Protein AF-A8ZZS5-F1 (afdb_monomer_lite)

Foldseek 3Di:
DPDQDPVNLVVCVVVVHDPDPPVDDPLQVVVLVVVQVVLVVVVWDKDADPDDPQAARMWTDDPRAIEREHEDAPPDPVVVNQVSCVVVPHPYYHYHYSDPVRVVVVVVVD

Radius of gyration: 16.13 Å; chains: 1; bounding box: 31×29×48 Å

Secondary structure (DSSP, 8-state):
--S--HHHHHHHHHTT------SS-HHHHHHHHHHHHHHHHTT-EEEE-SS-BTB-SEEEEETTEEEEEEEE-SSS-HHHHHHHHHHTT-SEEEEEESSHHHHHHHHHH-

Sequence (110 aa):
MYDLTQKGRLVLRDLGYDAENKSEGIVHKFWKNKVAEDYRAKGYDVEVEAYINGRPDIIARKDGKSIAVEIETGK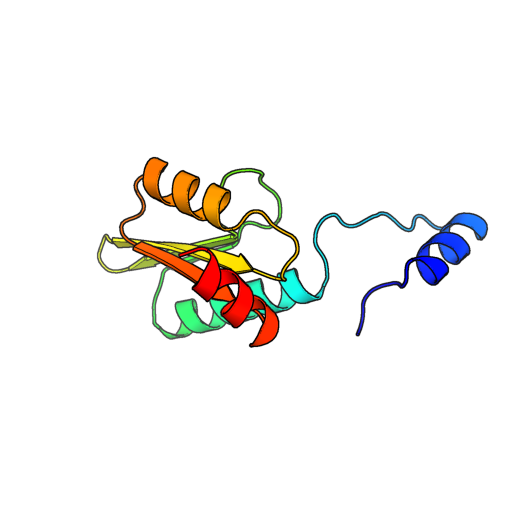SDFMHNIQRAIDAGFDEVVCVATNERVERKMRKEV

pLDDT: mean 86.45, std 12.54, range [47.66, 98.19]

Organism: Desulfosudis oleivorans (strain DSM 6200 / JCM 39069 / Hxd3) (NCBI:txid96561)

Structure (mmCIF, N/CA/C/O backbone):
data_AF-A8ZZS5-F1
#
_entry.id   AF-A8ZZS5-F1
#
loop_
_atom_site.group_PDB
_atom_site.id
_atom_site.type_symbol
_atom_site.label_atom_id
_atom_site.label_alt_id
_atom_site.label_comp_id
_atom_site.label_asym_id
_atom_site.label_entity_id
_atom_site.label_seq_id
_atom_site.pdbx_PDB_ins_code
_atom_site.Cartn_x
_atom_site.Cartn_y
_atom_site.Cartn_z
_atom_site.occupancy
_atom_site.B_iso_or_equiv
_atom_site.auth_seq_id
_atom_site.auth_comp_id
_atom_site.auth_asym_id
_atom_site.auth_atom_id
_atom_site.pdbx_PDB_model_num
ATOM 1 N N . MET A 1 1 ? 17.790 -8.318 -9.997 1.00 50.94 1 MET A N 1
ATOM 2 C CA . MET A 1 1 ? 16.514 -7.569 -10.032 1.00 50.94 1 MET A CA 1
ATOM 3 C C . MET A 1 1 ? 15.723 -8.086 -11.227 1.00 50.94 1 MET A C 1
ATOM 5 O O . MET A 1 1 ? 16.218 -7.968 -12.336 1.00 50.94 1 MET A O 1
ATOM 9 N N . TYR A 1 2 ? 14.582 -8.742 -10.998 1.00 65.00 2 TYR A N 1
ATOM 10 C CA . TYR A 1 2 ? 13.826 -9.514 -12.005 1.00 65.00 2 TYR A CA 1
ATOM 11 C C . TYR A 1 2 ? 12.786 -8.671 -12.771 1.00 65.00 2 TYR A C 1
ATOM 13 O O . TYR A 1 2 ? 11.673 -9.123 -13.013 1.00 65.00 2 TYR A O 1
ATOM 21 N N . ASP A 1 3 ? 13.118 -7.426 -13.112 1.00 66.38 3 ASP A N 1
ATOM 22 C CA . ASP A 1 3 ? 12.278 -6.593 -13.983 1.00 66.38 3 ASP A CA 1
ATOM 23 C C . ASP A 1 3 ? 12.998 -6.401 -15.318 1.00 66.38 3 ASP A C 1
ATOM 25 O O . ASP A 1 3 ? 14.233 -6.401 -15.370 1.00 66.38 3 ASP A O 1
ATOM 29 N N . LEU A 1 4 ? 12.242 -6.216 -16.398 1.00 70.12 4 LEU A N 1
ATOM 30 C CA . LEU A 1 4 ? 12.848 -5.904 -17.685 1.00 70.12 4 LEU A CA 1
ATOM 31 C C . LEU A 1 4 ? 13.578 -4.564 -17.575 1.00 70.12 4 LEU A C 1
ATOM 33 O O . LEU A 1 4 ? 13.010 -3.540 -17.187 1.00 70.12 4 LEU A O 1
ATOM 37 N N . THR A 1 5 ? 14.857 -4.540 -17.934 1.00 77.12 5 THR A N 1
ATOM 38 C CA . THR A 1 5 ? 15.568 -3.264 -18.044 1.00 77.12 5 THR A CA 1
ATOM 39 C C . THR A 1 5 ? 14.937 -2.432 -19.159 1.00 77.12 5 THR A C 1
ATOM 41 O O . THR A 1 5 ? 14.333 -2.972 -20.085 1.00 77.12 5 THR A O 1
ATOM 44 N N . GLN A 1 6 ? 15.089 -1.107 -19.110 1.00 71.75 6 GLN A N 1
ATOM 45 C CA . GLN A 1 6 ? 14.600 -0.235 -20.183 1.00 71.75 6 GLN A CA 1
ATOM 46 C C . GLN A 1 6 ? 15.165 -0.654 -21.551 1.00 71.75 6 GLN A C 1
ATOM 48 O O . GLN A 1 6 ? 14.420 -0.737 -22.522 1.00 71.75 6 GLN A O 1
ATOM 53 N N . LYS A 1 7 ? 16.456 -1.016 -21.601 1.00 79.19 7 LYS A N 1
ATOM 54 C CA . LYS A 1 7 ? 17.093 -1.576 -22.802 1.00 79.19 7 LYS A CA 1
ATOM 55 C C . LYS A 1 7 ? 16.439 -2.890 -23.240 1.00 79.19 7 LYS A C 1
ATOM 57 O O . LYS A 1 7 ? 16.130 -3.035 -24.413 1.00 79.19 7 LYS A O 1
ATOM 62 N N . GLY A 1 8 ? 16.169 -3.808 -22.311 1.00 81.00 8 GLY A N 1
ATOM 63 C CA . GLY A 1 8 ? 15.477 -5.066 -22.610 1.00 81.00 8 GLY A CA 1
ATOM 64 C C . GLY A 1 8 ? 14.066 -4.864 -23.173 1.00 81.00 8 GLY A C 1
ATOM 65 O O . GLY A 1 8 ? 13.689 -5.551 -24.115 1.00 81.00 8 GLY A O 1
ATOM 66 N N . ARG A 1 9 ? 13.306 -3.883 -22.662 1.00 81.62 9 ARG A N 1
ATOM 67 C CA . ARG A 1 9 ? 11.980 -3.534 -23.213 1.00 81.62 9 ARG A CA 1
ATOM 68 C C . ARG A 1 9 ? 12.077 -2.981 -24.631 1.00 81.62 9 ARG A C 1
ATOM 70 O O . ARG A 1 9 ? 11.265 -3.351 -25.468 1.00 81.62 9 ARG A O 1
ATOM 77 N N . LEU A 1 10 ? 13.055 -2.112 -24.897 1.00 81.81 10 LEU A N 1
ATOM 78 C CA . LEU A 1 10 ? 13.278 -1.565 -26.239 1.00 81.81 10 LEU A CA 1
ATOM 79 C C . LEU A 1 10 ? 13.612 -2.674 -27.241 1.00 81.81 10 LEU A C 1
ATOM 81 O O . LEU A 1 10 ? 13.009 -2.714 -28.305 1.00 81.81 10 LEU A O 1
ATOM 85 N N . VAL A 1 11 ? 14.493 -3.607 -26.866 1.00 89.12 11 VAL A N 1
ATOM 86 C CA . VAL A 1 11 ? 14.841 -4.768 -27.703 1.00 89.12 11 VAL A CA 1
ATOM 87 C C . VAL A 1 11 ? 13.622 -5.656 -27.971 1.00 89.12 11 VAL A C 1
ATOM 89 O O . VAL A 1 11 ? 13.402 -6.059 -29.104 1.00 89.12 11 VAL A O 1
ATOM 92 N N . LEU A 1 12 ? 12.797 -5.943 -26.959 1.00 86.19 12 LEU A N 1
ATOM 93 C CA . LEU A 1 12 ? 11.589 -6.756 -27.152 1.00 86.19 12 LEU A CA 1
ATOM 94 C C . LEU A 1 12 ? 10.573 -6.090 -28.091 1.00 86.19 12 LEU A C 1
ATOM 96 O O . LEU A 1 12 ? 10.004 -6.777 -28.934 1.00 86.19 12 LEU A O 1
ATOM 100 N N . ARG A 1 13 ? 10.393 -4.767 -27.988 1.00 84.31 13 ARG A N 1
ATOM 101 C CA . ARG A 1 13 ? 9.523 -4.005 -28.900 1.00 84.31 13 ARG A CA 1
ATOM 102 C C . ARG A 1 13 ? 10.035 -4.023 -30.335 1.00 84.31 13 ARG A C 1
ATOM 104 O O . ARG A 1 13 ? 9.241 -4.193 -31.250 1.00 84.31 13 ARG A O 1
ATOM 111 N N . ASP A 1 14 ? 11.345 -3.876 -30.520 1.00 88.00 14 ASP A N 1
ATOM 112 C CA . ASP A 1 14 ? 11.987 -3.932 -31.839 1.00 88.00 14 ASP A CA 1
ATOM 113 C C . ASP A 1 14 ? 11.815 -5.312 -32.500 1.00 88.00 14 ASP A C 1
ATOM 115 O O . ASP A 1 14 ? 11.598 -5.425 -33.702 1.00 88.00 14 ASP A O 1
ATOM 119 N N . LEU A 1 15 ? 11.796 -6.370 -31.685 1.00 89.50 15 LEU A N 1
ATOM 120 C CA . LEU A 1 15 ? 11.509 -7.743 -32.109 1.00 89.50 15 LEU A CA 1
ATOM 121 C C . LEU A 1 15 ? 10.008 -8.035 -32.322 1.00 89.50 15 LEU A C 1
ATOM 123 O O . LEU A 1 15 ? 9.643 -9.184 -32.563 1.00 89.50 15 LEU A O 1
ATOM 127 N N . GLY A 1 16 ? 9.135 -7.027 -32.225 1.00 86.44 16 GLY A N 1
ATOM 128 C CA . GLY A 1 16 ? 7.691 -7.162 -32.440 1.00 86.44 16 GLY A CA 1
ATOM 129 C C . GLY A 1 16 ? 6.917 -7.761 -31.263 1.00 86.44 16 GLY A C 1
ATOM 130 O O . GLY A 1 16 ? 5.733 -8.062 -31.408 1.00 86.44 16 GLY A O 1
ATOM 131 N N . TYR A 1 17 ? 7.551 -7.934 -30.099 1.00 84.56 17 TYR A N 1
ATOM 132 C CA . TYR A 1 17 ? 6.865 -8.372 -28.887 1.00 84.56 17 TYR A CA 1
ATOM 133 C C . TYR A 1 17 ? 6.263 -7.186 -28.142 1.00 84.56 17 TYR A C 1
ATOM 135 O O . TYR A 1 17 ? 6.882 -6.127 -27.997 1.00 84.56 17 TYR A O 1
ATOM 143 N N . ASP A 1 18 ? 5.077 -7.400 -27.580 1.00 72.31 18 A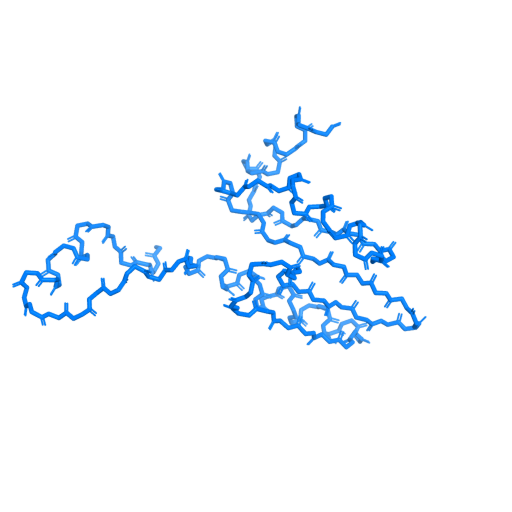SP A N 1
ATOM 144 C CA . ASP A 1 18 ? 4.476 -6.432 -26.678 1.00 72.31 18 ASP A CA 1
ATOM 145 C C . ASP A 1 18 ? 5.195 -6.452 -25.319 1.00 72.31 18 ASP A C 1
ATOM 147 O O . ASP A 1 18 ? 5.012 -7.340 -24.482 1.00 72.31 18 ASP A O 1
ATOM 151 N N . ALA A 1 19 ? 6.079 -5.475 -25.119 1.00 69.12 19 ALA A N 1
ATOM 152 C CA . ALA A 1 19 ? 6.713 -5.199 -23.837 1.00 69.12 19 ALA A CA 1
ATOM 153 C C . ALA A 1 19 ? 6.069 -3.959 -23.212 1.00 69.12 19 ALA A C 1
ATOM 155 O O . ALA A 1 19 ? 6.652 -2.860 -23.204 1.00 69.12 19 ALA A O 1
ATOM 156 N N . GLU A 1 20 ? 4.851 -4.143 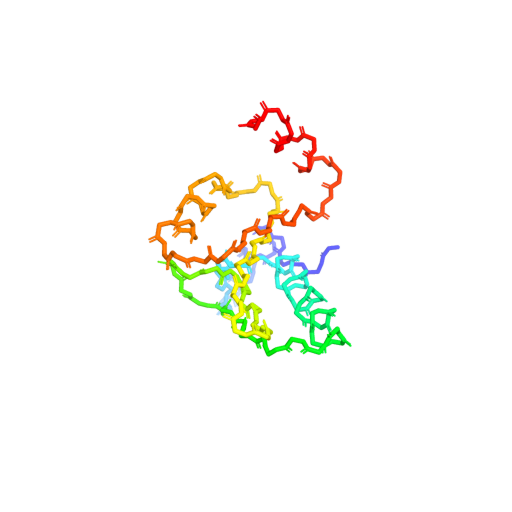-22.702 1.00 59.22 20 GLU A N 1
ATOM 157 C CA . GLU A 1 20 ? 4.112 -3.114 -21.980 1.00 59.22 20 GLU A CA 1
ATOM 158 C C . GLU A 1 20 ? 4.951 -2.517 -20.841 1.00 59.22 20 GLU A C 1
ATOM 160 O O . GLU A 1 20 ? 5.688 -3.193 -20.106 1.00 59.22 20 GLU A O 1
ATOM 165 N N . ASN A 1 21 ? 4.805 -1.206 -20.658 1.00 55.97 21 ASN A N 1
ATOM 166 C CA . ASN A 1 21 ? 5.235 -0.562 -19.429 1.00 55.97 21 ASN A CA 1
ATOM 167 C C . ASN A 1 21 ? 4.221 -0.932 -18.347 1.00 55.97 21 ASN A C 1
ATOM 169 O O . ASN A 1 21 ? 3.252 -0.206 -18.146 1.00 55.97 21 ASN A O 1
ATOM 173 N N . LYS A 1 22 ? 4.429 -2.052 -17.644 1.00 54.75 22 LYS A N 1
ATOM 174 C CA . LYS A 1 22 ? 3.693 -2.282 -16.396 1.00 54.75 22 LYS A CA 1
ATOM 175 C C . LYS A 1 22 ? 3.940 -1.070 -15.495 1.00 54.75 22 LYS A C 1
ATOM 177 O O . LYS A 1 22 ? 5.090 -0.778 -15.168 1.00 54.75 22 LYS A O 1
ATOM 182 N N . SER A 1 23 ? 2.868 -0.354 -15.160 1.00 57.47 23 SER A N 1
ATOM 183 C CA . SER A 1 23 ? 2.895 0.842 -14.307 1.00 57.47 23 SER A CA 1
ATOM 184 C C . SER A 1 23 ? 3.507 0.537 -12.939 1.00 57.47 23 SER A C 1
ATOM 186 O O . SER A 1 23 ? 4.232 1.350 -12.374 1.00 57.47 23 SER A O 1
ATOM 188 N N . GLU A 1 24 ? 3.272 -0.678 -12.448 1.00 68.00 24 GLU A N 1
ATOM 189 C CA . GLU A 1 24 ? 3.747 -1.162 -11.161 1.00 68.00 24 GLU A CA 1
ATOM 190 C C . GLU A 1 24 ? 4.972 -2.083 -11.315 1.00 68.00 24 GLU A C 1
ATOM 192 O O . GLU A 1 24 ? 4.908 -3.142 -11.954 1.00 68.00 24 GLU A O 1
ATOM 197 N N . GLY A 1 25 ? 6.092 -1.691 -10.699 1.00 76.12 25 GLY A N 1
ATOM 198 C CA . GLY A 1 25 ? 7.344 -2.454 -10.722 1.00 76.12 25 GLY A CA 1
ATOM 199 C C . GLY A 1 25 ? 7.299 -3.723 -9.862 1.00 76.12 25 GLY A C 1
ATOM 200 O O . GLY A 1 25 ? 6.601 -3.784 -8.850 1.00 76.12 25 GLY A O 1
ATOM 201 N N . ILE A 1 26 ? 8.098 -4.736 -10.218 1.00 82.81 26 ILE A N 1
ATOM 202 C CA . ILE A 1 26 ? 8.077 -6.050 -9.538 1.00 82.81 26 ILE A CA 1
ATOM 203 C C . ILE A 1 26 ? 8.371 -5.978 -8.030 1.00 82.81 26 ILE A C 1
ATOM 205 O O . ILE A 1 26 ? 7.836 -6.763 -7.253 1.00 82.81 26 ILE A O 1
ATOM 209 N N . VAL A 1 27 ? 9.198 -5.014 -7.612 1.00 85.38 27 VAL A N 1
ATOM 210 C CA . VAL A 1 27 ? 9.548 -4.786 -6.201 1.00 85.38 27 VAL A CA 1
ATOM 211 C C . VAL A 1 27 ? 8.320 -4.370 -5.395 1.00 85.38 27 VAL A C 1
ATOM 213 O O . VAL A 1 27 ? 8.113 -4.881 -4.300 1.00 85.38 27 VAL A O 1
ATOM 216 N N . HIS A 1 28 ? 7.493 -3.491 -5.958 1.00 87.00 28 HIS A N 1
ATOM 217 C CA . HIS A 1 28 ? 6.268 -3.022 -5.321 1.00 87.00 28 HIS A CA 1
ATOM 218 C C . HIS A 1 28 ? 5.282 -4.181 -5.132 1.00 87.00 28 HIS A C 1
ATOM 220 O O . HIS A 1 28 ? 4.850 -4.456 -4.017 1.00 87.00 28 HIS A O 1
ATOM 226 N N . LYS A 1 29 ? 5.052 -4.967 -6.195 1.00 87.44 29 LYS A N 1
ATOM 227 C CA . LYS A 1 29 ? 4.218 -6.182 -6.150 1.00 87.44 29 LYS A CA 1
ATOM 228 C C . LYS A 1 29 ? 4.688 -7.189 -5.109 1.00 87.44 29 LYS A C 1
ATOM 230 O O . LYS A 1 29 ? 3.872 -7.745 -4.379 1.00 87.44 29 LYS A O 1
ATOM 235 N N . PHE A 1 30 ? 5.996 -7.440 -5.059 1.00 90.00 30 PHE A N 1
ATOM 236 C CA . PHE A 1 30 ? 6.579 -8.365 -4.095 1.00 90.00 30 PHE A CA 1
ATOM 237 C C . PHE A 1 30 ? 6.283 -7.922 -2.661 1.00 90.00 30 PHE A C 1
ATOM 239 O O . PHE A 1 30 ? 5.737 -8.705 -1.886 1.00 90.00 30 PHE A O 1
ATOM 246 N N . TRP A 1 31 ? 6.601 -6.670 -2.323 1.00 92.75 31 TRP A N 1
ATOM 247 C CA . TRP A 1 31 ? 6.405 -6.155 -0.970 1.00 92.75 31 TRP A CA 1
ATOM 248 C C . TRP A 1 31 ? 4.936 -6.056 -0.588 1.00 92.75 31 TRP A C 1
ATOM 250 O O . TRP A 1 31 ? 4.584 -6.455 0.516 1.00 92.75 31 TRP A O 1
ATOM 260 N N . LYS A 1 32 ? 4.068 -5.648 -1.514 1.00 92.12 32 LYS A N 1
ATOM 261 C CA . LYS A 1 32 ? 2.621 -5.632 -1.302 1.00 92.12 32 LYS A CA 1
ATOM 262 C C . LYS A 1 32 ? 2.083 -7.011 -0.914 1.00 92.12 32 LYS A C 1
ATOM 264 O O . LYS A 1 32 ? 1.408 -7.158 0.100 1.00 92.12 32 LYS A O 1
ATOM 269 N N . ASN A 1 33 ? 2.461 -8.050 -1.662 1.00 93.62 33 ASN A N 1
ATOM 270 C CA . ASN A 1 33 ? 2.070 -9.421 -1.335 1.00 93.62 33 ASN A CA 1
ATOM 271 C C . ASN A 1 33 ? 2.669 -9.892 -0.004 1.00 93.62 33 ASN A C 1
ATOM 273 O O . ASN A 1 33 ? 1.963 -10.507 0.789 1.00 93.62 33 ASN A O 1
ATOM 277 N N . LYS A 1 34 ? 3.941 -9.577 0.269 1.00 95.62 34 LYS A N 1
ATOM 278 C CA . LYS A 1 34 ? 4.596 -9.965 1.525 1.00 95.62 34 LYS A CA 1
ATOM 279 C C . LYS A 1 34 ? 3.982 -9.319 2.756 1.00 95.62 34 LYS A C 1
ATOM 281 O O . LYS A 1 34 ? 3.763 -10.005 3.749 1.00 95.62 34 LYS A O 1
ATOM 286 N N . VAL A 1 35 ? 3.676 -8.031 2.688 1.00 96.69 35 VAL A N 1
ATOM 287 C CA . VAL A 1 35 ? 3.003 -7.326 3.779 1.00 96.69 35 VAL A CA 1
ATOM 288 C C . VAL A 1 35 ? 1.579 -7.862 3.942 1.00 96.69 35 VAL A C 1
ATOM 290 O O . VAL A 1 35 ? 1.167 -8.157 5.057 1.00 96.69 35 VAL A O 1
ATOM 293 N N . ALA A 1 36 ? 0.852 -8.109 2.851 1.00 96.69 36 ALA A N 1
ATOM 294 C CA . ALA A 1 36 ? -0.479 -8.706 2.929 1.00 96.69 36 ALA A CA 1
ATOM 295 C C . ALA A 1 36 ? -0.469 -10.105 3.579 1.00 96.69 36 ALA A C 1
ATOM 297 O O . ALA A 1 36 ? -1.337 -10.407 4.394 1.00 96.69 36 ALA A O 1
ATOM 298 N N . GLU A 1 37 ? 0.507 -10.957 3.246 1.00 97.94 37 GLU A N 1
ATOM 299 C CA . GLU A 1 37 ? 0.722 -12.257 3.902 1.00 97.94 37 GLU A CA 1
ATOM 300 C C . GLU A 1 37 ? 0.942 -12.105 5.416 1.00 97.94 37 GLU A C 1
ATOM 302 O O . GLU A 1 37 ? 0.318 -12.823 6.196 1.00 97.94 37 GLU A O 1
ATOM 307 N N . ASP A 1 38 ? 1.779 -11.152 5.833 1.00 97.88 38 ASP A N 1
ATOM 308 C CA . ASP A 1 38 ? 2.062 -10.873 7.246 1.00 97.88 38 ASP A CA 1
ATOM 309 C C . ASP A 1 38 ? 0.813 -10.397 8.014 1.00 97.88 38 ASP A C 1
ATOM 311 O O . ASP A 1 38 ? 0.505 -10.924 9.086 1.00 97.88 38 ASP A O 1
ATOM 315 N N . TYR A 1 39 ? 0.023 -9.476 7.449 1.00 97.81 39 TYR A N 1
ATOM 316 C CA . TYR A 1 39 ? -1.245 -9.051 8.059 1.00 97.81 39 TYR A CA 1
ATOM 317 C C . TYR A 1 39 ? -2.261 -10.201 8.147 1.00 97.81 39 TYR A C 1
ATOM 319 O O . TYR A 1 39 ? -2.887 -10.388 9.193 1.00 97.81 39 TYR A O 1
ATOM 327 N N . ARG A 1 40 ? -2.387 -11.035 7.105 1.00 98.19 40 ARG A N 1
ATOM 328 C CA . ARG A 1 40 ? -3.256 -12.228 7.149 1.00 98.19 40 ARG A CA 1
ATOM 329 C C . ARG A 1 40 ? -2.824 -13.201 8.242 1.00 98.19 40 ARG A C 1
ATOM 331 O O . ARG A 1 40 ? -3.668 -13.685 8.991 1.00 98.19 40 ARG A O 1
ATOM 338 N N . ALA A 1 41 ? -1.522 -13.446 8.387 1.00 98.19 41 ALA A N 1
ATOM 339 C CA . ALA A 1 41 ? -0.984 -14.308 9.442 1.00 98.19 41 ALA A CA 1
ATOM 340 C C . ALA A 1 41 ? -1.282 -13.769 10.856 1.00 98.19 41 ALA A C 1
ATOM 342 O O . ALA A 1 41 ? -1.459 -14.546 11.792 1.00 98.19 41 ALA A O 1
ATOM 343 N N . LYS A 1 42 ? -1.409 -12.444 11.007 1.00 97.44 42 LYS A N 1
ATOM 344 C CA . LYS A 1 42 ? -1.833 -11.767 12.248 1.00 97.44 42 LYS A CA 1
ATOM 345 C C . LYS A 1 42 ? -3.359 -11.758 12.461 1.00 97.44 42 LYS A C 1
ATOM 347 O O . LYS A 1 42 ? -3.847 -11.187 13.446 1.00 97.44 42 LYS A O 1
ATOM 352 N N . GLY A 1 43 ? -4.118 -12.396 11.569 1.00 97.75 43 GLY A N 1
ATOM 353 C CA . GLY A 1 43 ? -5.570 -12.547 11.658 1.00 97.75 43 GLY A CA 1
ATOM 354 C C . GLY A 1 43 ? -6.361 -11.322 11.203 1.00 97.75 43 GLY A C 1
ATOM 355 O O . GLY A 1 43 ? -7.461 -11.109 11.704 1.00 97.75 43 GLY A O 1
ATOM 356 N N . TYR A 1 44 ? -5.799 -10.495 10.320 1.00 98.12 44 TYR A N 1
ATOM 357 C CA . TYR A 1 44 ? -6.549 -9.432 9.650 1.00 98.12 44 TYR A CA 1
ATOM 358 C C . TYR A 1 44 ? -7.277 -9.986 8.420 1.00 98.12 44 TYR A C 1
ATOM 360 O O . TYR A 1 44 ? -6.755 -10.860 7.723 1.00 98.12 44 TYR A O 1
ATOM 368 N N . ASP A 1 45 ? -8.447 -9.426 8.121 1.00 97.44 45 ASP A N 1
ATOM 369 C CA . ASP A 1 45 ? -9.048 -9.503 6.790 1.00 97.44 45 ASP A CA 1
ATOM 370 C C . ASP A 1 45 ? -8.318 -8.521 5.863 1.00 97.44 45 ASP A C 1
ATOM 372 O O . ASP A 1 45 ? -8.126 -7.361 6.229 1.00 97.44 45 ASP A O 1
ATOM 376 N N . VAL A 1 46 ? -7.836 -8.986 4.707 1.00 96.94 46 VAL A N 1
ATOM 377 C CA . VAL A 1 46 ? -6.872 -8.237 3.883 1.00 96.94 46 VAL A CA 1
ATOM 378 C C . VAL A 1 46 ? -7.293 -8.182 2.419 1.00 96.94 46 VAL A C 1
ATOM 380 O O . VAL A 1 46 ? -7.222 -9.188 1.703 1.00 96.94 46 VAL A O 1
ATOM 383 N N . GLU A 1 47 ? -7.592 -6.970 1.955 1.00 94.38 47 GLU A N 1
ATOM 384 C CA . GLU A 1 47 ? -7.774 -6.617 0.546 1.00 94.38 47 GLU A CA 1
ATOM 385 C C . GLU A 1 47 ? -6.467 -6.054 -0.029 1.00 94.38 47 GLU A C 1
ATOM 387 O O . GLU A 1 47 ? -5.813 -5.219 0.592 1.00 94.38 47 GLU A O 1
ATOM 392 N N . VAL A 1 48 ? -6.083 -6.506 -1.226 1.00 91.75 48 VAL A N 1
ATOM 393 C CA . VAL A 1 48 ? -4.905 -6.008 -1.953 1.00 91.75 48 VAL A CA 1
ATOM 394 C C . VAL A 1 48 ? -5.374 -5.370 -3.252 1.00 91.75 48 VAL A C 1
ATOM 396 O O . VAL A 1 48 ? -5.961 -6.044 -4.099 1.00 91.75 48 VAL A O 1
ATOM 399 N N . GLU A 1 49 ? -5.091 -4.087 -3.430 1.00 80.50 49 GLU A N 1
ATOM 400 C CA . GLU A 1 49 ? -5.441 -3.345 -4.638 1.00 80.50 49 GLU A CA 1
ATOM 401 C C . GLU A 1 49 ? -4.332 -3.511 -5.678 1.00 80.50 49 GLU A C 1
ATOM 403 O O . GLU A 1 49 ? -3.178 -3.135 -5.475 1.00 80.50 49 GLU A O 1
ATOM 408 N N . ALA A 1 50 ? -4.655 -4.124 -6.815 1.00 54.00 50 ALA A N 1
ATOM 409 C CA . ALA A 1 50 ? -3.699 -4.291 -7.906 1.00 54.00 50 ALA A CA 1
ATOM 410 C C . ALA A 1 50 ? -3.765 -3.160 -8.952 1.00 54.00 50 ALA A C 1
ATOM 412 O O . ALA A 1 50 ? -2.871 -3.106 -9.797 1.00 54.00 50 ALA A O 1
ATOM 413 N N . TYR A 1 51 ? -4.783 -2.276 -8.922 1.00 51.28 51 TYR A N 1
ATOM 414 C CA . TYR A 1 51 ? -5.109 -1.452 -10.098 1.00 51.28 51 TYR A CA 1
ATOM 415 C C . TYR A 1 51 ? -5.718 -0.043 -9.895 1.00 51.28 51 TYR A C 1
ATOM 417 O O . TYR A 1 51 ? -5.925 0.614 -10.916 1.00 51.28 51 TYR A O 1
ATOM 425 N N . ILE A 1 52 ? -6.005 0.481 -8.691 1.00 47.66 52 ILE A N 1
ATOM 426 C CA . ILE A 1 52 ? -6.788 1.737 -8.585 1.00 47.66 52 ILE A CA 1
ATOM 427 C C . ILE A 1 52 ? -5.995 2.929 -8.034 1.00 47.66 52 ILE A C 1
ATOM 429 O O . ILE A 1 52 ? -5.480 2.913 -6.921 1.00 47.66 52 ILE A O 1
ATOM 433 N N . ASN A 1 53 ? -6.018 4.028 -8.801 1.00 54.31 53 ASN A N 1
ATOM 434 C CA . ASN A 1 53 ? -5.604 5.374 -8.394 1.00 54.31 53 ASN A CA 1
ATOM 435 C C . ASN A 1 53 ? -6.551 5.940 -7.322 1.00 54.31 53 ASN A C 1
ATOM 437 O O . ASN A 1 53 ? -7.356 6.838 -7.574 1.00 54.31 53 ASN A O 1
ATOM 441 N N . GLY A 1 54 ? -6.433 5.441 -6.096 1.00 64.50 54 GLY A N 1
ATOM 442 C CA . GLY A 1 54 ? -7.042 6.090 -4.943 1.00 64.50 54 GLY A CA 1
ATOM 443 C C . GLY A 1 54 ? -7.477 5.272 -3.775 1.00 64.50 54 GLY A C 1
ATOM 444 O O . GLY A 1 54 ? -7.995 5.848 -2.822 1.00 64.50 54 GLY A O 1
ATOM 445 N N . ARG A 1 55 ? -7.234 3.974 -3.834 1.00 79.50 55 ARG A N 1
ATOM 446 C CA . ARG A 1 55 ? -7.257 3.149 -2.645 1.00 79.50 55 ARG A CA 1
ATOM 447 C C . ARG A 1 55 ? -5.827 2.860 -2.198 1.00 79.50 55 ARG A C 1
ATOM 449 O O . ARG A 1 55 ? -4.944 2.856 -3.055 1.00 79.50 55 ARG A O 1
ATOM 456 N N . PRO A 1 56 ? -5.624 2.611 -0.897 1.00 89.94 56 PRO A N 1
ATOM 457 C CA . PRO A 1 56 ? -4.345 2.136 -0.393 1.00 89.94 56 PRO A CA 1
ATOM 458 C C . PRO A 1 56 ? -3.923 0.831 -1.062 1.00 89.94 56 PRO A C 1
ATOM 460 O O . PRO A 1 56 ? -4.785 0.027 -1.432 1.00 89.94 56 PRO A O 1
ATOM 463 N N . ASP A 1 57 ? -2.615 0.584 -1.147 1.00 92.38 57 ASP A N 1
ATOM 464 C CA . ASP A 1 57 ? -2.080 -0.672 -1.689 1.00 92.38 57 ASP A CA 1
ATOM 465 C C . ASP A 1 57 ? -2.661 -1.913 -1.002 1.00 92.38 57 ASP A C 1
ATOM 467 O O . ASP A 1 57 ? -2.949 -2.933 -1.645 1.00 92.38 57 ASP A O 1
ATOM 471 N N . ILE A 1 58 ? -2.814 -1.837 0.320 1.00 95.25 58 ILE A N 1
ATOM 472 C CA . ILE A 1 58 ? -3.400 -2.891 1.140 1.00 95.25 58 ILE A CA 1
ATOM 473 C C . ILE A 1 58 ? -4.366 -2.253 2.127 1.00 95.25 58 ILE A C 1
ATOM 475 O O . ILE A 1 58 ? -4.045 -1.272 2.798 1.00 95.25 58 ILE A O 1
ATOM 479 N N . ILE A 1 59 ? -5.534 -2.864 2.263 1.00 95.75 59 ILE A N 1
ATOM 480 C CA . ILE A 1 59 ? -6.477 -2.550 3.326 1.00 95.75 59 ILE A CA 1
ATOM 481 C C . ILE A 1 59 ? -6.540 -3.753 4.255 1.00 95.75 59 ILE A C 1
ATOM 483 O O . ILE A 1 59 ? -6.908 -4.848 3.829 1.00 95.75 59 ILE A O 1
ATOM 487 N N . ALA A 1 60 ? -6.194 -3.547 5.523 1.00 96.94 60 ALA A N 1
ATOM 488 C CA . ALA A 1 60 ? -6.295 -4.562 6.561 1.00 96.94 60 ALA A CA 1
ATOM 489 C C . ALA A 1 60 ? -7.392 -4.185 7.561 1.00 96.94 60 ALA A C 1
ATOM 491 O O . ALA A 1 60 ? -7.447 -3.050 8.031 1.00 96.94 60 ALA A O 1
ATOM 492 N N . ARG A 1 61 ? -8.268 -5.131 7.905 1.00 97.75 61 ARG A N 1
ATOM 493 C CA . ARG A 1 61 ? -9.370 -4.917 8.849 1.00 97.75 61 ARG A CA 1
ATOM 494 C C . ARG A 1 61 ? -9.356 -5.952 9.958 1.00 97.75 61 ARG A C 1
ATOM 496 O O . ARG A 1 61 ? -9.165 -7.140 9.705 1.00 97.75 61 ARG A O 1
ATOM 503 N N . LYS A 1 62 ? -9.558 -5.499 11.194 1.00 96.88 62 LYS A N 1
ATOM 504 C CA . LYS A 1 62 ? -9.665 -6.365 12.373 1.00 96.88 62 LYS A CA 1
ATOM 505 C C . LYS A 1 62 ? -10.370 -5.629 13.504 1.00 96.88 62 LYS A C 1
ATOM 507 O O . LYS A 1 62 ? -10.124 -4.446 13.709 1.00 96.88 62 LYS A O 1
ATOM 512 N N . ASP A 1 63 ? -11.247 -6.325 14.225 1.00 96.12 63 ASP A N 1
ATOM 513 C CA . ASP A 1 63 ? -11.939 -5.802 15.413 1.00 96.12 63 ASP A CA 1
ATOM 514 C C . ASP A 1 63 ? -12.646 -4.451 15.176 1.00 96.12 63 ASP A C 1
ATOM 516 O O . ASP A 1 63 ? -12.617 -3.552 16.014 1.00 96.12 63 ASP A O 1
ATOM 520 N N . GLY A 1 64 ? -13.258 -4.291 13.996 1.00 94.38 64 GLY A N 1
ATOM 521 C CA . GLY A 1 64 ? -13.958 -3.065 13.597 1.00 94.38 64 GLY A CA 1
ATOM 522 C C . GLY A 1 64 ? -13.052 -1.895 13.202 1.00 94.38 64 GLY A C 1
ATOM 523 O O . GLY A 1 64 ? -13.576 -0.841 12.863 1.00 94.38 64 GLY A O 1
ATOM 524 N N . LYS A 1 65 ? -11.725 -2.076 13.210 1.00 96.44 65 LYS A N 1
ATOM 525 C CA . LYS A 1 65 ? -10.743 -1.089 12.750 1.00 96.44 65 LYS A CA 1
ATOM 526 C C . LYS A 1 65 ? -10.252 -1.394 11.345 1.00 96.44 65 LYS A C 1
ATOM 528 O O . LYS A 1 65 ? -10.156 -2.557 10.942 1.00 96.44 65 LYS A O 1
ATOM 533 N N . SER A 1 66 ? -9.893 -0.340 10.630 1.00 96.19 66 SER A N 1
ATOM 534 C CA . SER A 1 66 ? -9.380 -0.347 9.270 1.00 96.19 66 SER A CA 1
ATOM 535 C C . SER A 1 66 ? -8.019 0.340 9.198 1.00 96.19 66 SER A C 1
ATOM 537 O O . SER A 1 66 ? -7.824 1.442 9.704 1.00 96.19 66 SER A O 1
ATOM 539 N N . ILE A 1 67 ? -7.067 -0.329 8.556 1.00 97.38 67 ILE A N 1
ATOM 540 C CA . ILE A 1 67 ? -5.698 0.143 8.379 1.00 97.38 67 ILE A CA 1
ATOM 541 C C . ILE A 1 67 ? -5.429 0.243 6.882 1.00 97.38 67 ILE A C 1
ATOM 543 O O . ILE A 1 67 ? -5.569 -0.746 6.156 1.00 97.38 67 ILE A O 1
ATOM 547 N N . ALA A 1 68 ? -5.031 1.428 6.435 1.00 95.81 68 ALA A N 1
ATOM 548 C CA . ALA A 1 68 ? -4.471 1.644 5.110 1.00 95.81 68 ALA A CA 1
ATOM 549 C C . ALA A 1 68 ? -2.964 1.392 5.156 1.00 95.81 68 ALA A C 1
ATOM 551 O O . ALA A 1 68 ? -2.269 1.979 5.985 1.00 95.81 68 ALA A O 1
ATOM 552 N N . VAL A 1 69 ? -2.445 0.547 4.268 1.00 95.75 69 VAL A N 1
ATOM 553 C CA . VAL A 1 69 ? -1.003 0.318 4.140 1.00 95.75 69 VAL A CA 1
ATOM 554 C C . VAL A 1 69 ? -0.543 0.697 2.741 1.00 95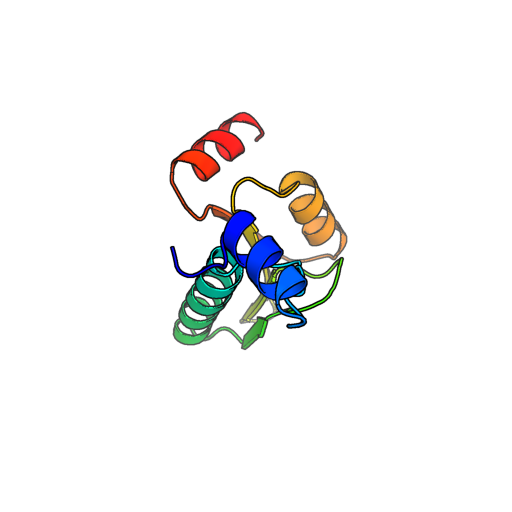.75 69 VAL A C 1
ATOM 556 O O . VAL A 1 69 ? -1.109 0.215 1.765 1.00 95.75 69 VAL A O 1
ATOM 559 N N . GLU A 1 70 ? 0.500 1.523 2.665 1.00 94.00 70 GLU A N 1
ATOM 560 C CA . GLU A 1 70 ? 1.107 2.011 1.420 1.00 94.00 70 GLU A CA 1
ATOM 561 C C . GLU A 1 70 ? 2.559 1.531 1.311 1.00 94.00 70 GLU A C 1
ATOM 563 O O . GLU A 1 70 ? 3.327 1.639 2.271 1.00 94.00 70 GLU A O 1
ATOM 568 N N . ILE A 1 71 ? 2.964 1.012 0.153 1.00 93.25 71 ILE A N 1
ATOM 569 C CA . ILE A 1 71 ? 4.312 0.496 -0.101 1.00 93.25 71 ILE A CA 1
ATOM 570 C C . ILE A 1 71 ? 5.155 1.561 -0.810 1.00 93.25 71 ILE A C 1
ATOM 572 O O . ILE A 1 71 ? 5.012 1.817 -2.001 1.00 93.25 71 ILE A O 1
ATOM 576 N N . GLU A 1 72 ? 6.146 2.129 -0.124 1.00 92.69 72 GLU A N 1
ATOM 577 C CA . GLU A 1 72 ? 6.991 3.171 -0.713 1.00 92.69 72 GLU A CA 1
ATOM 578 C C . GLU A 1 72 ? 8.307 2.605 -1.279 1.00 92.69 72 GLU A C 1
ATOM 580 O O . GLU A 1 72 ? 9.135 1.988 -0.591 1.00 92.69 72 GLU A O 1
ATOM 585 N N . THR A 1 73 ? 8.535 2.848 -2.573 1.00 89.50 73 THR A N 1
ATOM 586 C CA . THR A 1 73 ? 9.737 2.398 -3.311 1.00 89.50 73 THR A CA 1
ATOM 587 C C . THR A 1 73 ? 10.758 3.508 -3.581 1.00 89.50 73 THR A C 1
ATOM 589 O O . THR A 1 73 ? 11.815 3.259 -4.165 1.00 89.50 73 THR A O 1
ATOM 592 N N . GLY A 1 74 ? 10.470 4.727 -3.135 1.00 86.00 74 GLY A N 1
ATOM 593 C CA . GLY A 1 74 ? 11.196 5.969 -3.387 1.00 86.00 74 GLY A CA 1
ATOM 594 C C . GLY A 1 74 ? 10.751 6.716 -4.648 1.00 86.00 74 GLY A C 1
ATOM 595 O O . GLY A 1 74 ? 11.477 7.610 -5.089 1.00 86.00 74 GLY A O 1
ATOM 596 N N . LYS A 1 75 ? 9.627 6.330 -5.260 1.00 79.88 75 LYS A N 1
ATOM 597 C CA . LYS A 1 75 ? 9.173 6.818 -6.577 1.00 79.88 75 LYS A CA 1
ATOM 598 C C . LYS A 1 75 ? 7.820 7.526 -6.541 1.00 79.88 75 LYS A C 1
ATOM 600 O O . LYS A 1 75 ? 7.475 8.161 -7.535 1.00 79.88 75 LYS A O 1
ATOM 605 N N . SER A 1 76 ? 7.077 7.395 -5.448 1.00 80.62 76 SER A N 1
ATOM 606 C CA . SER A 1 76 ? 5.734 7.947 -5.283 1.00 80.62 76 SER A CA 1
ATOM 607 C C . SER A 1 76 ? 5.731 9.157 -4.351 1.00 80.62 76 SER A C 1
ATOM 609 O O . SER A 1 76 ? 6.697 9.425 -3.631 1.00 80.62 76 SER A O 1
ATOM 611 N N . ASP A 1 77 ? 4.632 9.906 -4.408 1.00 86.88 77 ASP A N 1
ATOM 612 C CA . ASP A 1 77 ? 4.293 10.930 -3.424 1.00 86.88 77 ASP A CA 1
ATOM 613 C C . ASP A 1 77 ? 3.574 10.260 -2.245 1.00 86.88 77 ASP A C 1
ATOM 615 O O . ASP A 1 77 ? 2.345 10.156 -2.202 1.00 86.88 77 ASP A O 1
ATOM 619 N N . PHE A 1 78 ? 4.366 9.730 -1.313 1.00 89.25 78 PHE A N 1
ATOM 620 C CA . PHE A 1 78 ? 3.833 9.008 -0.159 1.00 89.25 78 PHE A CA 1
ATOM 621 C C . PHE A 1 78 ? 3.007 9.914 0.764 1.00 89.25 78 PHE A C 1
ATOM 623 O O . PHE A 1 78 ? 2.054 9.438 1.372 1.00 89.25 78 PHE A O 1
ATOM 630 N N . MET A 1 79 ? 3.325 11.213 0.845 1.00 91.31 79 MET A N 1
ATOM 631 C CA . MET A 1 79 ? 2.577 12.166 1.670 1.00 91.31 79 MET A CA 1
ATOM 632 C C . MET A 1 79 ? 1.176 12.393 1.114 1.00 91.31 79 MET A C 1
ATOM 634 O O . MET A 1 79 ? 0.206 12.388 1.871 1.00 91.31 79 MET A O 1
ATOM 638 N N . HIS A 1 80 ? 1.047 12.522 -0.208 1.00 91.12 80 HIS A N 1
ATOM 639 C CA . HIS A 1 80 ? -0.260 12.597 -0.849 1.00 91.12 80 HIS A CA 1
ATOM 640 C C . HIS A 1 80 ? -1.085 11.323 -0.616 1.00 91.12 80 HIS A C 1
ATOM 642 O O . HIS A 1 80 ? -2.270 11.414 -0.296 1.00 91.12 80 HIS A O 1
ATOM 648 N N . ASN A 1 81 ? -0.471 10.141 -0.718 1.00 90.38 81 ASN A N 1
ATOM 649 C CA . ASN A 1 81 ? -1.157 8.873 -0.452 1.00 90.38 81 ASN A CA 1
ATOM 650 C C . ASN A 1 81 ? -1.621 8.762 1.011 1.00 90.38 81 ASN A C 1
ATOM 652 O O . ASN A 1 81 ? -2.780 8.430 1.260 1.00 90.38 81 ASN A O 1
ATOM 656 N N . ILE A 1 82 ? -0.767 9.137 1.972 1.00 91.69 82 ILE A N 1
ATOM 657 C CA . ILE A 1 82 ? -1.129 9.183 3.396 1.00 91.69 82 ILE A CA 1
ATOM 658 C C . ILE A 1 82 ? -2.315 10.120 3.623 1.00 91.69 82 ILE A C 1
ATOM 660 O O . ILE A 1 82 ? -3.286 9.722 4.264 1.00 91.69 82 ILE A O 1
ATOM 664 N N . GLN A 1 83 ? -2.269 11.341 3.077 1.00 92.50 83 GLN A N 1
ATOM 665 C CA . GLN A 1 83 ? -3.353 12.307 3.249 1.00 92.50 83 GLN A CA 1
ATOM 666 C C . GLN A 1 83 ? -4.677 11.760 2.709 1.00 92.50 83 GLN A C 1
ATOM 668 O O . GLN A 1 83 ? -5.701 11.858 3.375 1.00 92.50 83 GLN A O 1
ATOM 673 N N . ARG A 1 84 ? -4.657 11.105 1.546 1.00 91.38 84 ARG A N 1
ATOM 674 C CA . ARG A 1 84 ? -5.857 10.483 0.973 1.00 91.3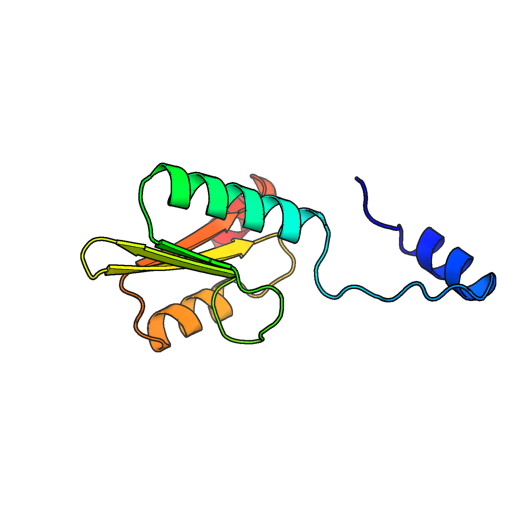8 84 ARG A CA 1
ATOM 675 C C . ARG A 1 84 ? -6.415 9.359 1.833 1.00 91.38 84 ARG A C 1
ATOM 677 O O . ARG A 1 84 ? -7.631 9.229 1.922 1.00 91.38 84 ARG A O 1
ATOM 684 N N . ALA A 1 85 ? -5.555 8.547 2.443 1.00 91.75 85 ALA A N 1
ATOM 685 C CA . ALA A 1 85 ? -5.994 7.505 3.363 1.00 91.75 85 ALA A CA 1
ATOM 686 C C . ALA A 1 85 ? -6.629 8.109 4.630 1.00 91.75 85 ALA A C 1
ATOM 688 O O . ALA A 1 85 ? -7.673 7.640 5.078 1.00 91.75 85 ALA A O 1
ATOM 689 N N . ILE A 1 86 ? -6.066 9.197 5.159 1.00 92.69 86 ILE A N 1
ATOM 690 C CA . ILE A 1 86 ? -6.670 9.938 6.276 1.00 92.69 86 ILE A CA 1
ATOM 691 C C . ILE A 1 86 ? -8.042 10.496 5.868 1.00 92.69 86 ILE A C 1
ATOM 693 O O . ILE A 1 86 ? -9.029 10.268 6.565 1.00 92.69 86 ILE A O 1
ATOM 697 N N . ASP A 1 87 ? -8.130 11.159 4.713 1.00 92.44 87 AS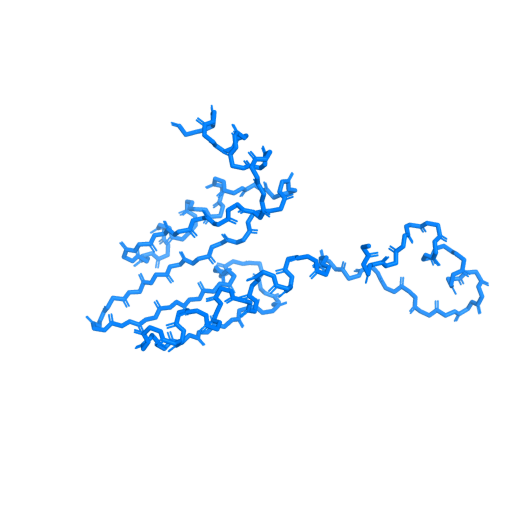P A N 1
ATOM 698 C CA . ASP A 1 87 ? -9.375 11.751 4.205 1.00 92.44 87 ASP A CA 1
ATOM 699 C C . ASP A 1 87 ? -10.451 10.690 3.909 1.00 92.44 87 ASP A C 1
ATOM 701 O O . ASP A 1 87 ? -11.648 10.961 4.012 1.00 92.44 87 ASP A O 1
ATOM 705 N N . ALA A 1 88 ? -10.036 9.467 3.564 1.00 91.06 88 ALA A N 1
ATOM 706 C CA . ALA A 1 88 ? -10.919 8.322 3.359 1.00 91.06 88 ALA A CA 1
ATOM 707 C C . ALA A 1 88 ? -11.438 7.696 4.670 1.00 91.06 88 ALA A C 1
ATOM 709 O O . ALA A 1 88 ? -12.296 6.814 4.614 1.00 91.06 88 ALA A O 1
ATOM 710 N N . GLY A 1 89 ? -10.955 8.150 5.833 1.00 93.50 89 GLY A N 1
ATOM 711 C CA . GLY A 1 89 ? -11.458 7.749 7.147 1.00 93.50 89 GLY A CA 1
ATOM 712 C C . GLY A 1 89 ? -10.888 6.438 7.686 1.00 93.50 89 GLY A C 1
ATOM 713 O O . GLY A 1 89 ? -11.543 5.798 8.506 1.00 93.50 89 GLY A O 1
ATOM 714 N N . PHE A 1 90 ? -9.701 6.020 7.235 1.00 95.06 90 PHE A N 1
ATOM 715 C CA . PHE A 1 90 ? -9.004 4.887 7.850 1.00 95.06 90 PHE A CA 1
ATOM 716 C C . PHE A 1 90 ? -8.584 5.219 9.288 1.00 95.06 90 PHE A C 1
ATOM 718 O O . PHE A 1 90 ? -8.140 6.332 9.572 1.00 95.06 90 PHE A O 1
ATOM 725 N N . ASP A 1 91 ? -8.690 4.242 10.190 1.00 97.06 91 ASP A N 1
ATOM 726 C CA . ASP A 1 91 ? -8.345 4.418 11.607 1.00 97.06 91 ASP A CA 1
ATOM 727 C C . ASP A 1 91 ? -6.830 4.555 11.821 1.00 97.06 91 ASP A C 1
ATOM 729 O O . ASP A 1 91 ? -6.377 5.203 12.765 1.00 97.06 91 ASP A O 1
ATOM 733 N N . GLU A 1 92 ? -6.044 3.927 10.946 1.00 96.69 92 GLU A N 1
ATOM 734 C CA . GLU A 1 92 ? -4.586 3.966 10.955 1.00 96.69 92 GLU A CA 1
ATOM 735 C C . GLU A 1 92 ? -4.044 3.961 9.520 1.00 96.69 92 GLU A C 1
ATOM 737 O O . GLU A 1 92 ? -4.591 3.305 8.629 1.00 96.69 92 GLU A O 1
ATOM 742 N N . VAL A 1 93 ? -2.937 4.675 9.302 1.00 95.06 93 VAL A N 1
ATOM 743 C CA . VAL A 1 93 ? -2.205 4.681 8.033 1.00 95.06 93 VAL A CA 1
ATOM 744 C C . VAL A 1 93 ? -0.761 4.268 8.288 1.00 95.06 93 VAL A C 1
ATOM 746 O O . VAL A 1 93 ? -0.045 4.913 9.054 1.00 95.06 93 VAL A O 1
ATOM 749 N N . VAL A 1 94 ? -0.322 3.201 7.626 1.00 95.88 94 VAL A N 1
ATOM 750 C CA . VAL A 1 94 ? 1.033 2.656 7.730 1.00 95.88 94 VAL A CA 1
ATOM 751 C C . VAL A 1 94 ? 1.724 2.785 6.380 1.00 95.88 94 VAL A C 1
ATOM 753 O O . VAL A 1 94 ? 1.308 2.183 5.397 1.00 95.88 94 VAL A O 1
ATOM 756 N N . CYS A 1 95 ? 2.825 3.529 6.316 1.00 94.44 95 CYS A N 1
ATOM 757 C CA . CYS A 1 95 ? 3.648 3.586 5.110 1.00 94.44 95 CYS A CA 1
ATOM 758 C C . CYS A 1 95 ? 4.907 2.728 5.288 1.00 94.44 95 CYS A C 1
ATOM 760 O O . CYS A 1 95 ? 5.723 2.971 6.179 1.00 94.44 95 CYS A O 1
ATOM 762 N N . VAL A 1 96 ? 5.061 1.704 4.449 1.00 95.19 96 VAL A N 1
ATOM 763 C CA . VAL A 1 96 ? 6.148 0.725 4.515 1.00 95.19 96 VAL A CA 1
ATOM 764 C C . VAL A 1 96 ? 7.227 1.090 3.504 1.00 95.19 96 VAL A C 1
ATOM 766 O O . VAL A 1 96 ? 7.080 0.889 2.298 1.00 95.19 96 VAL A O 1
ATOM 769 N N . ALA A 1 97 ? 8.359 1.580 4.003 1.00 94.44 97 ALA A N 1
ATOM 770 C CA . ALA A 1 97 ? 9.544 1.788 3.185 1.00 94.44 97 ALA A CA 1
ATOM 771 C C . ALA A 1 97 ? 10.174 0.443 2.793 1.00 94.44 97 ALA A C 1
ATOM 773 O O . ALA A 1 97 ? 10.513 -0.379 3.640 1.00 94.44 97 ALA A O 1
ATOM 774 N N . THR A 1 98 ? 10.420 0.238 1.500 1.00 92.44 98 THR A N 1
ATOM 775 C CA . THR A 1 98 ? 11.011 -1.019 0.996 1.00 92.44 98 THR A CA 1
ATOM 776 C C . THR A 1 98 ? 12.520 -1.163 1.241 1.00 92.44 98 THR A C 1
ATOM 778 O O . THR A 1 98 ? 13.094 -2.208 0.931 1.00 92.44 98 THR A O 1
ATOM 781 N N . ASN A 1 99 ? 13.192 -0.116 1.737 1.00 90.38 99 ASN A N 1
ATOM 782 C CA . ASN A 1 99 ? 14.600 -0.128 2.148 1.00 90.38 99 ASN A CA 1
ATOM 783 C C . ASN A 1 99 ? 14.957 1.104 3.009 1.00 90.38 99 ASN A C 1
ATOM 785 O O . ASN A 1 99 ? 14.269 2.124 2.975 1.00 90.38 99 ASN A O 1
ATOM 789 N N . GLU A 1 100 ? 16.105 1.046 3.691 1.00 91.75 100 GLU A N 1
ATOM 790 C CA . GLU A 1 100 ? 16.606 2.107 4.585 1.00 91.75 100 GLU A CA 1
ATOM 791 C C . GLU A 1 100 ? 16.828 3.465 3.900 1.00 91.75 100 GLU A C 1
ATOM 793 O O . GLU A 1 100 ? 16.755 4.523 4.527 1.00 91.75 100 GLU A O 1
ATOM 798 N N . ARG A 1 101 ? 17.167 3.485 2.603 1.00 92.31 101 ARG A N 1
ATOM 799 C CA . ARG A 1 101 ? 17.348 4.754 1.882 1.00 92.31 101 ARG A CA 1
ATOM 800 C C . ARG A 1 101 ? 16.008 5.469 1.726 1.00 92.31 101 ARG A C 1
ATOM 802 O O . ARG A 1 101 ? 15.964 6.684 1.906 1.00 92.31 101 ARG A O 1
ATOM 809 N N . VAL A 1 102 ? 14.959 4.728 1.383 1.00 91.69 102 VAL A N 1
ATOM 810 C CA . VAL A 1 102 ? 13.596 5.255 1.263 1.00 91.69 102 VAL A CA 1
ATOM 811 C C . VAL A 1 102 ? 13.093 5.714 2.627 1.00 91.69 102 VAL A C 1
ATOM 813 O O . VAL A 1 102 ? 12.655 6.851 2.752 1.00 91.69 102 VAL A O 1
ATOM 816 N N . GLU A 1 103 ? 13.279 4.899 3.665 1.00 93.38 103 GLU A N 1
ATOM 817 C CA . GLU A 1 103 ? 12.900 5.252 5.037 1.00 93.38 103 GLU A CA 1
ATOM 818 C C . GLU A 1 103 ? 13.565 6.560 5.498 1.00 93.38 103 GLU A C 1
ATOM 820 O O . GLU A 1 103 ? 12.900 7.474 5.981 1.00 93.38 103 GLU A O 1
ATOM 825 N N . ARG A 1 104 ? 14.883 6.703 5.293 1.00 92.62 104 ARG A N 1
ATOM 826 C CA . ARG A 1 104 ? 15.613 7.935 5.641 1.00 92.62 104 ARG A CA 1
ATOM 827 C C . ARG A 1 104 ? 15.145 9.157 4.861 1.00 92.62 104 ARG A C 1
ATOM 829 O O . ARG A 1 104 ? 15.283 10.263 5.372 1.00 92.62 104 ARG A O 1
ATOM 836 N N . LYS A 1 105 ? 14.666 8.984 3.625 1.00 89.50 105 LYS A N 1
ATOM 837 C CA . LYS A 1 105 ? 14.061 10.077 2.856 1.00 89.50 105 LYS A CA 1
ATOM 838 C C . LYS A 1 105 ? 12.740 10.487 3.511 1.00 89.50 105 LYS A C 1
ATOM 840 O O . LYS A 1 105 ? 12.589 11.653 3.845 1.00 89.50 105 LYS A O 1
ATOM 845 N N . MET A 1 106 ? 11.860 9.523 3.781 1.00 89.88 106 MET A N 1
ATOM 846 C CA . MET A 1 106 ? 10.560 9.773 4.413 1.00 89.88 106 MET A CA 1
ATOM 847 C C . MET A 1 106 ? 10.703 10.463 5.775 1.00 89.88 106 MET A C 1
ATOM 849 O O . MET A 1 106 ? 10.039 11.458 6.025 1.00 89.88 106 MET A O 1
ATOM 853 N N . ARG A 1 107 ? 11.645 10.022 6.621 1.00 89.81 107 ARG A N 1
ATOM 854 C CA . ARG A 1 107 ? 11.925 10.633 7.938 1.00 89.81 107 ARG A CA 1
ATOM 855 C C . ARG A 1 107 ? 12.382 12.095 7.899 1.00 89.81 107 ARG A C 1
ATOM 857 O O . ARG A 1 107 ? 12.463 12.710 8.950 1.00 89.81 107 ARG A O 1
ATOM 864 N N . LYS A 1 108 ? 12.788 12.620 6.741 1.00 90.06 108 LYS A N 1
ATOM 865 C CA . LYS A 1 108 ? 13.150 14.039 6.587 1.00 90.06 108 LYS A CA 1
ATOM 866 C C . LYS A 1 108 ? 11.972 14.902 6.146 1.00 90.06 108 LYS A C 1
ATOM 868 O O . LYS A 1 108 ? 12.080 16.121 6.195 1.00 90.06 108 LYS A O 1
ATOM 873 N N . GLU A 1 109 ? 10.924 14.270 5.635 1.00 83.50 109 GLU A N 1
ATOM 874 C CA . GLU A 1 109 ? 9.742 14.914 5.058 1.00 83.50 109 GLU A CA 1
ATOM 875 C C . GLU A 1 109 ? 8.539 14.873 6.024 1.00 83.50 109 GLU A C 1
ATOM 877 O O . GLU A 1 109 ? 7.522 15.503 5.748 1.00 83.50 109 GLU A O 1
ATOM 882 N N . VAL A 1 110 ? 8.688 14.176 7.160 1.00 77.31 110 VAL A N 1
ATOM 883 C CA . VAL A 1 110 ? 7.777 14.129 8.319 1.00 77.31 110 VAL A CA 1
ATOM 884 C C . VAL A 1 110 ? 8.456 14.805 9.503 1.00 77.31 110 VAL A C 1
ATOM 886 O O . VAL A 1 110 ? 7.781 15.591 10.198 1.00 77.31 110 VAL A O 1
#